Protein AF-A0A2E1K1Q8-F1 (afdb_monomer)

Structure (mmCIF, N/CA/C/O backbone):
data_AF-A0A2E1K1Q8-F1
#
_entry.id   AF-A0A2E1K1Q8-F1
#
loop_
_atom_site.group_PDB
_atom_site.id
_atom_site.type_symbol
_atom_site.label_atom_id
_atom_site.label_alt_id
_atom_site.label_comp_id
_atom_site.label_asym_id
_atom_site.label_entity_id
_atom_site.label_seq_id
_atom_site.pdbx_PDB_ins_code
_atom_site.Cartn_x
_atom_site.Cartn_y
_atom_site.Cartn_z
_atom_site.occupancy
_atom_site.B_iso_or_equiv
_atom_site.auth_seq_id
_atom_site.auth_comp_id
_atom_site.auth_asym_id
_atom_site.auth_atom_id
_atom_site.pdbx_PDB_model_num
ATOM 1 N N . MET A 1 1 ? 8.743 15.655 0.549 1.00 60.91 1 MET A N 1
ATOM 2 C CA . MET A 1 1 ? 7.942 14.805 -0.362 1.00 60.91 1 MET A CA 1
ATOM 3 C C . MET A 1 1 ? 7.814 13.402 0.209 1.00 60.91 1 MET A C 1
ATOM 5 O O . MET A 1 1 ? 8.823 12.686 0.235 1.00 60.91 1 MET A O 1
ATOM 9 N N . GLU A 1 2 ? 6.600 13.085 0.651 1.00 78.12 2 GLU A N 1
ATOM 10 C CA . GLU A 1 2 ? 6.119 11.846 1.295 1.00 78.12 2 GLU A CA 1
ATOM 11 C C . GLU A 1 2 ? 5.835 10.737 0.262 1.00 78.12 2 GLU A C 1
ATOM 13 O O . GLU A 1 2 ? 5.775 11.018 -0.943 1.00 78.12 2 GLU A O 1
ATOM 18 N N . PHE A 1 3 ? 5.731 9.482 0.706 1.00 83.81 3 PHE A N 1
ATOM 19 C CA . PHE A 1 3 ? 5.358 8.325 -0.127 1.00 83.81 3 PHE A CA 1
ATOM 20 C C . PHE A 1 3 ? 3.851 8.211 -0.322 1.00 83.81 3 PHE A C 1
ATOM 22 O O . PHE A 1 3 ? 3.385 7.824 -1.401 1.00 83.81 3 PHE A O 1
ATOM 29 N N . PHE A 1 4 ? 3.114 8.557 0.727 1.00 87.12 4 PHE A N 1
ATOM 30 C CA . PHE A 1 4 ? 1.671 8.434 0.791 1.00 87.12 4 PHE A CA 1
ATOM 31 C C . PHE A 1 4 ? 1.036 9.817 0.808 1.00 87.12 4 PHE A C 1
ATOM 33 O O . PHE A 1 4 ? 1.512 10.725 1.479 1.00 87.12 4 PHE A O 1
ATOM 40 N N . GLU A 1 5 ? -0.053 9.971 0.069 1.00 89.50 5 GLU A N 1
ATOM 41 C CA . GLU A 1 5 ? -0.961 11.103 0.213 1.00 89.50 5 GLU A CA 1
ATOM 42 C C . GLU A 1 5 ? -2.213 10.626 0.939 1.00 89.50 5 GLU A C 1
ATOM 44 O O . GLU A 1 5 ? -2.853 9.676 0.486 1.00 89.50 5 GLU A O 1
ATOM 49 N N . VAL A 1 6 ? -2.595 11.305 2.021 1.00 88.56 6 VAL A N 1
ATOM 50 C CA . VAL A 1 6 ? -3.921 11.121 2.618 1.00 88.56 6 VAL A CA 1
ATOM 51 C C . VAL A 1 6 ? -4.957 11.739 1.687 1.00 88.56 6 VAL A C 1
ATOM 53 O O . VAL A 1 6 ? -4.958 12.944 1.452 1.00 88.56 6 VAL A O 1
ATOM 56 N N . THR A 1 7 ? -5.840 10.905 1.151 1.00 88.19 7 THR A N 1
ATOM 57 C CA . THR A 1 7 ? -6.878 11.327 0.198 1.00 88.19 7 THR A CA 1
ATOM 58 C C . THR A 1 7 ? -8.243 11.493 0.853 1.00 88.19 7 THR A C 1
ATOM 60 O O . THR A 1 7 ? -9.053 12.299 0.397 1.00 88.19 7 THR A O 1
ATOM 63 N N . SER A 1 8 ? -8.506 10.773 1.945 1.00 87.06 8 SER A N 1
ATOM 64 C CA . SER A 1 8 ? -9.745 10.888 2.712 1.00 87.06 8 SER A CA 1
ATOM 65 C C . SER A 1 8 ? -9.538 10.392 4.141 1.00 87.06 8 SER A C 1
ATOM 67 O O . SER A 1 8 ? -8.810 9.431 4.382 1.00 87.06 8 SER A O 1
ATOM 69 N N . GLN A 1 9 ? -10.217 11.026 5.095 1.00 86.75 9 GLN A N 1
ATOM 70 C CA . GLN A 1 9 ? -10.325 10.544 6.468 1.00 86.75 9 GLN A CA 1
ATOM 71 C C . GLN A 1 9 ? -11.761 10.749 6.948 1.00 86.75 9 GLN A C 1
ATOM 73 O O . GLN A 1 9 ? -12.179 11.873 7.237 1.00 86.75 9 GLN A O 1
ATOM 78 N N . LYS A 1 10 ? -12.555 9.677 6.999 1.00 84.81 10 LYS A N 1
ATOM 79 C CA . LYS A 1 10 ? -13.976 9.750 7.380 1.00 84.81 10 LYS A CA 1
ATOM 80 C C . LYS A 1 10 ? -14.388 8.524 8.176 1.00 84.81 10 LYS A C 1
ATOM 82 O O . LYS A 1 10 ? -14.050 7.404 7.817 1.00 84.81 10 LYS A O 1
ATOM 87 N N . LYS A 1 11 ? -15.164 8.739 9.246 1.00 83.31 11 LYS A N 1
ATOM 88 C CA . LYS A 1 11 ? -15.779 7.670 10.057 1.00 83.31 11 LYS A CA 1
ATOM 89 C C . LYS A 1 11 ? -14.779 6.591 10.523 1.00 83.31 11 LYS A C 1
ATOM 91 O O . LYS A 1 11 ? -15.122 5.420 10.568 1.00 83.31 11 LYS A O 1
ATOM 96 N N . GLY A 1 12 ? -13.544 6.984 10.851 1.00 84.81 12 GLY A N 1
ATOM 97 C CA . GLY A 1 12 ? -12.482 6.069 11.293 1.00 84.81 12 GLY A CA 1
ATOM 98 C C . GLY A 1 12 ? -11.811 5.247 10.183 1.00 84.81 12 GLY A C 1
ATOM 99 O O . GLY A 1 12 ? -11.015 4.359 10.488 1.00 84.81 12 GLY A O 1
ATOM 100 N N . ILE A 1 13 ? -12.086 5.569 8.918 1.00 88.06 13 ILE A N 1
ATOM 101 C CA . ILE A 1 13 ? -11.389 5.047 7.743 1.00 88.06 13 ILE A CA 1
ATOM 102 C C . ILE A 1 13 ? -10.393 6.103 7.259 1.00 88.06 13 ILE A C 1
ATOM 104 O O . ILE A 1 13 ? -10.757 7.272 7.100 1.00 88.06 13 ILE A O 1
ATOM 108 N N . LEU A 1 14 ? -9.152 5.683 7.028 1.00 88.62 14 LEU A 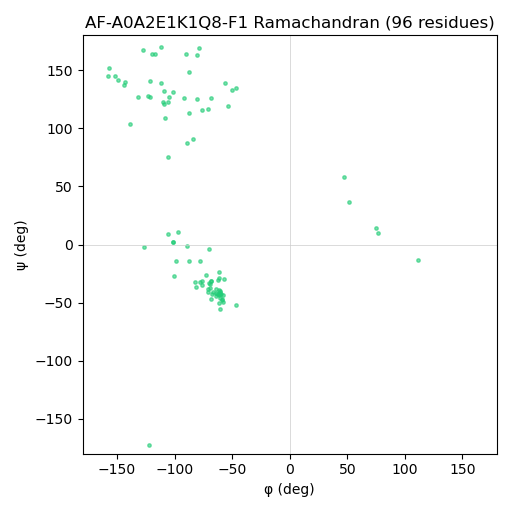N 1
ATOM 109 C CA . LEU A 1 14 ? -8.088 6.467 6.412 1.00 88.62 14 LEU A CA 1
ATOM 110 C C . LEU A 1 14 ? -7.812 5.921 5.012 1.00 88.62 14 LEU A C 1
ATOM 112 O O . LEU A 1 14 ? -7.454 4.756 4.869 1.00 88.62 14 LEU A O 1
ATOM 116 N N . GLU A 1 15 ? -7.949 6.746 3.986 1.00 90.69 15 GLU A N 1
ATOM 117 C CA . GLU A 1 15 ? -7.600 6.383 2.613 1.00 90.69 15 GLU A CA 1
ATOM 118 C C . GLU A 1 15 ? -6.303 7.083 2.225 1.00 90.69 15 GLU A C 1
ATOM 120 O O . GLU A 1 15 ? -6.208 8.314 2.258 1.00 90.69 15 GLU A O 1
ATOM 125 N N . ILE A 1 16 ? -5.303 6.295 1.841 1.00 91.50 16 ILE A N 1
ATOM 126 C CA . ILE A 1 16 ? -4.007 6.792 1.395 1.00 91.50 16 ILE A CA 1
ATOM 127 C C . ILE A 1 16 ? -3.708 6.309 -0.017 1.00 91.50 16 ILE A C 1
ATOM 129 O O . ILE A 1 16 ? -3.974 5.161 -0.360 1.00 91.50 16 ILE A O 1
ATOM 133 N N . THR A 1 17 ? -3.123 7.173 -0.839 1.00 91.62 17 THR A N 1
ATOM 134 C CA . THR A 1 17 ? -2.649 6.817 -2.179 1.00 91.62 17 THR A CA 1
ATOM 135 C C . THR A 1 17 ? -1.131 6.802 -2.214 1.00 91.62 17 THR A C 1
ATOM 137 O O . THR A 1 17 ? -0.478 7.751 -1.780 1.00 91.62 17 THR A O 1
ATOM 140 N N . VAL A 1 18 ? -0.564 5.736 -2.774 1.00 91.00 18 VAL A N 1
ATOM 141 C CA . VAL A 1 18 ? 0.875 5.610 -3.012 1.00 91.00 18 VAL A CA 1
ATOM 142 C C . VAL A 1 18 ? 1.254 6.456 -4.229 1.00 91.00 18 VAL A C 1
ATOM 144 O O . VAL A 1 18 ? 0.809 6.183 -5.345 1.00 91.00 18 VAL A O 1
ATOM 147 N N . LYS A 1 19 ? 2.076 7.491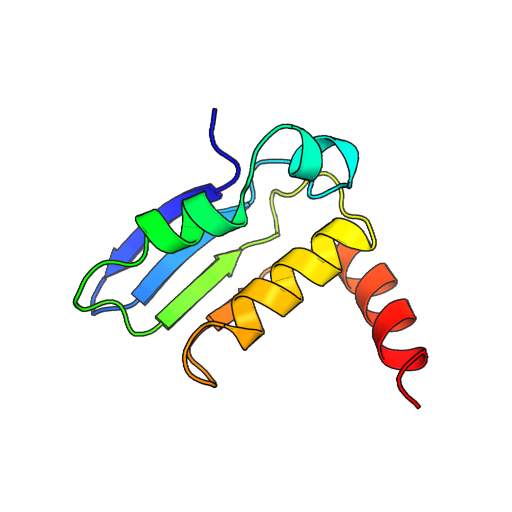 -4.025 1.00 89.62 19 LYS A N 1
ATOM 148 C CA . LYS A 1 19 ? 2.501 8.419 -5.092 1.00 89.62 19 LYS A CA 1
ATOM 149 C C . LYS A 1 19 ? 3.870 8.122 -5.688 1.00 89.62 19 LYS A C 1
ATOM 151 O O . LYS A 1 19 ? 4.226 8.702 -6.711 1.00 89.62 19 LYS A O 1
ATOM 156 N N . LYS A 1 20 ? 4.661 7.280 -5.031 1.00 88.12 20 LYS A N 1
ATOM 157 C CA . LYS A 1 20 ? 6.038 6.979 -5.424 1.00 88.12 20 LYS A CA 1
ATOM 158 C C . LYS A 1 20 ? 6.215 5.507 -5.732 1.00 88.12 20 LYS A C 1
ATOM 160 O O . LYS A 1 20 ? 5.388 4.688 -5.351 1.00 88.12 20 LYS A O 1
ATOM 165 N N . ALA A 1 21 ? 7.317 5.193 -6.401 1.00 90.75 21 ALA A N 1
ATOM 166 C CA . ALA A 1 21 ? 7.795 3.827 -6.500 1.00 90.75 21 ALA A CA 1
ATOM 167 C C . ALA A 1 21 ? 7.995 3.235 -5.095 1.00 90.75 21 ALA A C 1
ATOM 169 O O . ALA A 1 21 ? 8.484 3.936 -4.213 1.00 90.75 21 ALA A O 1
ATOM 170 N N . LEU A 1 22 ? 7.616 1.973 -4.901 1.00 90.56 22 LEU A N 1
ATOM 171 C CA . LEU A 1 22 ? 7.918 1.188 -3.705 1.00 90.56 22 LEU A CA 1
ATOM 172 C C . LEU A 1 22 ? 9.011 0.174 -4.050 1.00 90.56 22 LEU A C 1
ATOM 174 O O . LEU A 1 22 ? 8.746 -1.007 -4.256 1.00 90.56 22 LEU A O 1
ATOM 178 N N . THR A 1 23 ? 10.235 0.669 -4.163 1.00 91.50 23 THR A N 1
ATOM 179 C CA . THR A 1 23 ? 11.443 -0.120 -4.439 1.00 91.50 23 THR A CA 1
ATOM 180 C C . THR A 1 23 ? 12.432 -0.049 -3.283 1.00 91.50 23 THR A C 1
ATOM 182 O O . THR A 1 23 ? 12.338 0.865 -2.457 1.00 91.50 23 THR A O 1
ATOM 185 N N . PHE A 1 24 ? 13.406 -0.957 -3.232 1.00 89.19 24 PHE A N 1
ATOM 186 C CA . PHE A 1 24 ? 14.498 -0.946 -2.258 1.00 89.19 24 PHE A CA 1
ATOM 187 C C . PHE A 1 24 ? 15.135 0.443 -2.129 1.00 89.19 24 PHE A C 1
ATOM 189 O O . PHE A 1 24 ? 15.148 1.005 -1.037 1.00 89.19 24 PHE A O 1
ATOM 196 N N . ASP A 1 25 ? 15.541 1.051 -3.247 1.00 88.00 25 ASP A N 1
ATOM 197 C CA . ASP A 1 25 ? 16.175 2.376 -3.259 1.00 88.00 25 ASP A CA 1
ATOM 198 C C . ASP A 1 25 ? 15.282 3.447 -2.621 1.00 88.00 25 ASP A C 1
ATOM 200 O O . ASP A 1 25 ? 15.719 4.261 -1.803 1.00 88.00 25 ASP A O 1
ATOM 204 N N . SER A 1 26 ? 13.991 3.421 -2.958 1.00 88.25 26 SER A N 1
ATOM 205 C CA . SER A 1 26 ? 13.026 4.380 -2.433 1.00 88.25 26 SER A CA 1
ATOM 206 C C . SER A 1 26 ? 12.803 4.191 -0.922 1.00 88.25 26 SER A C 1
ATOM 208 O O . SER A 1 26 ? 12.827 5.169 -0.174 1.00 88.25 26 SER A O 1
ATOM 210 N N . ILE A 1 27 ? 12.680 2.945 -0.458 1.00 87.62 27 ILE A N 1
ATOM 211 C CA . ILE A 1 27 ? 12.385 2.574 0.934 1.00 87.62 27 ILE A CA 1
ATOM 212 C C . ILE A 1 27 ? 13.616 2.736 1.833 1.00 87.62 27 ILE A C 1
ATOM 214 O O . ILE A 1 27 ? 13.486 3.061 3.008 1.00 87.62 27 ILE A O 1
ATOM 218 N N . CYS A 1 28 ? 14.826 2.541 1.312 1.00 82.06 28 CYS A N 1
ATOM 219 C CA . CYS A 1 28 ? 16.049 2.808 2.067 1.00 82.06 28 CYS A CA 1
ATOM 220 C C . CYS A 1 28 ? 16.266 4.307 2.282 1.00 82.06 28 CYS A C 1
ATOM 222 O O . CYS A 1 28 ? 16.777 4.716 3.322 1.00 82.06 28 CYS A O 1
ATOM 224 N N . SER A 1 29 ? 15.858 5.137 1.318 1.00 78.50 29 SER A N 1
ATOM 225 C CA . SER A 1 29 ? 16.069 6.586 1.388 1.00 78.50 29 SER A CA 1
ATOM 226 C C . SER A 1 29 ? 15.169 7.300 2.404 1.00 78.50 29 SER A C 1
ATOM 228 O O . SER A 1 29 ? 15.524 8.370 2.901 1.00 78.50 29 SER A O 1
ATOM 230 N N . LYS A 1 30 ? 13.994 6.741 2.710 1.00 72.06 30 LYS A N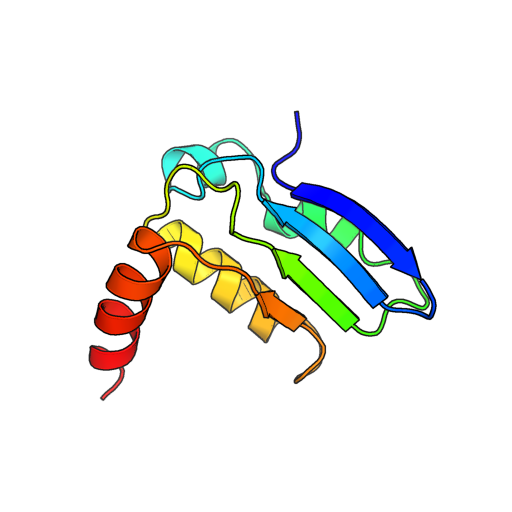 1
ATOM 231 C CA . LYS A 1 30 ? 13.020 7.275 3.676 1.00 72.06 30 LYS A CA 1
ATOM 232 C C . LYS A 1 30 ? 12.237 6.110 4.237 1.00 72.06 30 LYS A C 1
ATOM 234 O O . LYS A 1 30 ? 11.961 5.204 3.481 1.00 72.06 30 LYS A O 1
ATOM 239 N N . ASN A 1 31 ? 11.841 6.145 5.504 1.00 80.88 31 ASN A N 1
ATOM 240 C CA . ASN A 1 31 ? 11.135 5.044 6.159 1.00 80.88 31 ASN A CA 1
ATOM 241 C C . ASN A 1 31 ? 9.597 5.174 5.991 1.00 80.88 31 ASN A C 1
ATOM 243 O O . ASN A 1 31 ? 8.946 5.754 6.864 1.00 80.88 31 ASN A O 1
ATOM 247 N N . PRO A 1 32 ? 8.981 4.661 4.900 1.00 83.19 32 PRO A N 1
ATOM 248 C CA . PRO A 1 32 ? 7.547 4.806 4.626 1.00 83.19 32 PRO A CA 1
ATOM 249 C C . PRO A 1 32 ? 6.659 4.169 5.699 1.00 83.19 32 PRO A C 1
ATOM 251 O O . PRO A 1 32 ? 5.508 4.564 5.869 1.00 83.19 32 PRO A O 1
ATOM 254 N N . TYR A 1 33 ? 7.172 3.189 6.441 1.00 83.88 33 TYR A N 1
ATOM 255 C CA . TYR A 1 33 ? 6.411 2.554 7.509 1.00 83.88 33 TYR A CA 1
ATOM 256 C C . TYR A 1 33 ? 6.077 3.543 8.639 1.00 83.88 33 TYR A C 1
ATOM 258 O O . TYR A 1 33 ? 4.939 3.589 9.110 1.00 83.88 33 TYR A O 1
ATOM 266 N N . GLU A 1 34 ? 7.038 4.389 9.023 1.00 82.06 34 GLU A N 1
ATOM 267 C CA . GLU A 1 34 ? 6.813 5.436 10.026 1.00 82.06 34 GLU A CA 1
ATOM 268 C C . GLU A 1 34 ? 5.860 6.528 9.509 1.00 82.06 34 GLU A C 1
ATOM 270 O O . GLU A 1 34 ? 5.065 7.047 10.289 1.00 82.06 34 GLU A O 1
ATOM 275 N N . GLU A 1 35 ? 5.843 6.824 8.200 1.00 83.12 35 GLU A N 1
ATOM 276 C CA . GLU A 1 35 ? 4.854 7.750 7.617 1.00 83.12 35 GLU A CA 1
ATOM 277 C C . GLU A 1 35 ? 3.419 7.256 7.873 1.00 83.12 35 GLU A C 1
ATOM 279 O O . GLU A 1 35 ? 2.583 8.013 8.365 1.00 83.12 35 GLU A O 1
ATOM 284 N N . ILE A 1 36 ? 3.124 5.976 7.624 1.00 79.81 36 ILE A N 1
ATOM 285 C CA . ILE A 1 36 ? 1.778 5.422 7.868 1.00 79.81 36 ILE A CA 1
ATOM 286 C C . ILE A 1 36 ? 1.450 5.412 9.362 1.00 79.81 36 ILE A C 1
ATOM 288 O O . ILE A 1 36 ? 0.334 5.755 9.749 1.00 79.81 36 ILE A O 1
ATOM 292 N N . LYS A 1 37 ? 2.421 5.060 10.208 1.00 79.69 37 LYS A N 1
ATOM 293 C CA . LYS A 1 37 ? 2.247 5.054 11.665 1.00 79.69 37 LYS A CA 1
ATOM 294 C C . LYS A 1 37 ? 1.907 6.439 12.212 1.00 79.69 37 LYS A C 1
ATOM 296 O O . LYS A 1 37 ? 1.027 6.549 13.061 1.00 79.69 37 LYS A O 1
ATOM 301 N N . ASN A 1 38 ? 2.535 7.489 11.685 1.00 78.19 38 ASN A N 1
ATOM 302 C CA . ASN A 1 38 ? 2.244 8.873 12.063 1.00 78.19 38 ASN A CA 1
ATOM 303 C C . ASN A 1 38 ? 0.853 9.332 11.603 1.00 78.19 38 ASN A C 1
ATOM 305 O O . ASN A 1 38 ? 0.214 10.114 12.302 1.00 78.19 38 ASN A O 1
ATOM 309 N N . ASN A 1 39 ? 0.364 8.815 10.472 1.00 72.69 39 ASN A N 1
ATOM 310 C CA . ASN A 1 39 ? -0.989 9.085 9.978 1.00 72.69 39 ASN A CA 1
ATOM 311 C C . ASN A 1 39 ? -2.072 8.276 10.719 1.00 72.69 39 ASN A C 1
ATOM 313 O O . ASN A 1 39 ? -3.264 8.575 10.618 1.00 72.69 39 ASN A O 1
ATOM 317 N N . HIS A 1 40 ? -1.686 7.253 11.487 1.00 71.12 40 HIS A N 1
ATOM 318 C CA . HIS A 1 40 ? -2.604 6.466 12.301 1.00 71.12 40 HIS A CA 1
ATOM 319 C C . HIS A 1 40 ? -2.861 7.139 13.663 1.00 71.12 40 HIS A C 1
ATOM 321 O O . HIS A 1 40 ? -2.178 6.901 14.660 1.00 71.12 40 HIS A O 1
ATOM 327 N N . HIS A 1 41 ? -3.896 7.977 13.722 1.00 68.44 41 HIS A N 1
ATOM 328 C CA . HIS A 1 41 ? -4.350 8.650 14.942 1.00 68.44 41 HIS A CA 1
ATOM 329 C C . HIS A 1 41 ? -5.405 7.852 15.733 1.00 68.44 41 HIS A C 1
ATOM 331 O O . HIS A 1 41 ? -6.060 6.943 15.214 1.00 68.44 41 HIS A O 1
ATOM 337 N N . LYS A 1 42 ? -5.625 8.235 17.004 1.00 63.84 42 LYS A N 1
ATOM 338 C CA . LYS A 1 42 ? -6.724 7.709 17.839 1.00 63.84 42 LYS A CA 1
ATOM 339 C C . LYS A 1 42 ? -8.062 7.883 17.103 1.00 63.84 42 LYS A C 1
ATOM 341 O O . LYS A 1 42 ? -8.456 9.002 16.800 1.00 63.84 42 LYS A O 1
ATOM 346 N N . GLY A 1 43 ? -8.750 6.772 16.830 1.00 72.69 43 GLY A N 1
ATOM 347 C CA . GLY A 1 43 ? -10.055 6.745 16.153 1.00 72.69 43 GLY A CA 1
ATOM 348 C C . GLY A 1 43 ? -10.040 6.139 14.746 1.00 72.69 43 GLY A C 1
ATOM 349 O O . GLY A 1 43 ? -11.105 5.800 14.226 1.00 72.69 43 GLY A O 1
ATOM 350 N N . ILE A 1 44 ? -8.861 5.936 14.149 1.00 80.88 44 ILE A N 1
ATOM 351 C CA . ILE A 1 44 ? -8.729 5.192 12.893 1.00 80.88 44 ILE A CA 1
ATOM 352 C C . ILE A 1 44 ? -8.753 3.695 13.210 1.00 80.88 44 ILE A C 1
ATOM 354 O O . ILE A 1 44 ? -8.008 3.199 14.052 1.00 80.88 44 ILE A O 1
ATOM 358 N N . HIS A 1 45 ? -9.660 2.974 12.563 1.00 83.31 45 HIS A N 1
ATOM 359 C CA . HIS A 1 45 ? -9.801 1.526 12.688 1.00 83.31 45 HIS A CA 1
ATOM 360 C C . HIS A 1 45 ? -9.766 0.818 11.334 1.00 83.31 45 HIS A C 1
ATOM 362 O O . HIS A 1 45 ? -9.806 -0.406 11.314 1.00 83.31 45 HIS A O 1
ATOM 368 N N . HIS A 1 46 ? -9.670 1.547 10.221 1.00 87.81 46 HIS A N 1
ATOM 369 C CA . HIS A 1 46 ? -9.406 0.963 8.913 1.00 87.81 46 HIS A CA 1
ATOM 370 C C . HIS A 1 46 ? -8.496 1.871 8.078 1.00 87.81 46 HIS A C 1
ATOM 372 O O . HIS A 1 46 ? -8.671 3.088 8.078 1.00 87.81 46 HIS A O 1
ATOM 378 N N . ILE A 1 47 ? -7.546 1.287 7.354 1.00 88.06 47 ILE A N 1
ATOM 379 C CA . ILE A 1 47 ? -6.650 1.958 6.413 1.00 88.06 47 ILE A CA 1
ATOM 380 C C . ILE A 1 47 ? -6.841 1.318 5.041 1.00 88.06 47 ILE A C 1
ATOM 382 O O . ILE A 1 47 ? -6.714 0.107 4.881 1.00 88.06 47 ILE A O 1
ATOM 386 N N . THR A 1 48 ? -7.100 2.138 4.037 1.00 90.81 48 THR A N 1
ATOM 387 C CA . THR A 1 48 ? -7.193 1.723 2.641 1.00 90.81 48 THR A CA 1
ATOM 388 C C . THR A 1 48 ? -6.000 2.288 1.888 1.00 90.81 48 THR A C 1
ATOM 390 O O . THR A 1 48 ? -5.797 3.500 1.886 1.00 90.81 48 THR A O 1
ATOM 393 N N . ILE A 1 49 ? -5.209 1.424 1.257 1.00 91.12 49 ILE A N 1
ATOM 394 C CA . ILE A 1 49 ? -3.999 1.791 0.518 1.00 91.12 49 ILE A CA 1
ATOM 395 C C . ILE A 1 49 ? -4.273 1.632 -0.976 1.00 91.12 49 ILE A C 1
ATOM 397 O O . ILE A 1 49 ? -4.389 0.515 -1.474 1.00 91.12 49 ILE A O 1
ATOM 401 N N . ASP A 1 50 ? -4.383 2.746 -1.689 1.00 91.75 50 ASP A N 1
ATOM 402 C CA . ASP A 1 50 ? -4.552 2.807 -3.140 1.00 91.75 50 ASP A CA 1
ATOM 403 C C . ASP A 1 50 ? -3.179 2.803 -3.832 1.00 91.75 50 ASP A C 1
ATOM 405 O O . ASP A 1 50 ? -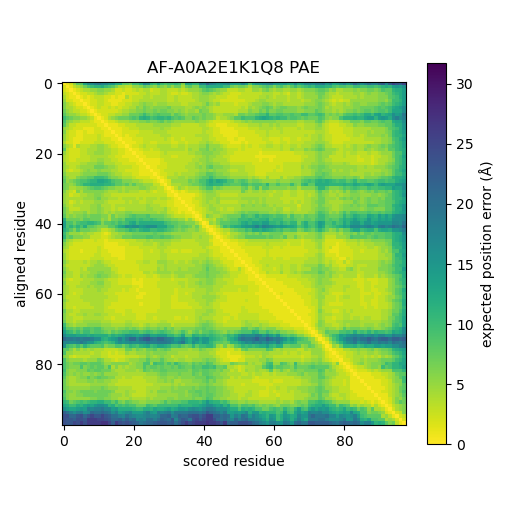2.402 3.755 -3.715 1.00 91.75 50 ASP A O 1
ATOM 409 N N . CYS A 1 51 ? -2.882 1.727 -4.562 1.00 90.31 51 CYS A N 1
ATOM 410 C CA . CYS A 1 51 ? -1.622 1.554 -5.290 1.00 90.31 51 CYS A CA 1
ATOM 411 C C . CYS A 1 51 ? -1.706 1.940 -6.780 1.00 90.31 51 CYS A C 1
ATOM 413 O O . CYS A 1 51 ? -0.769 1.662 -7.529 1.00 90.31 51 CYS A O 1
ATOM 415 N N . SER A 1 52 ? -2.784 2.581 -7.238 1.00 86.81 52 SER A N 1
ATOM 416 C CA . SER A 1 52 ? -3.037 2.788 -8.677 1.00 86.81 52 SER A CA 1
ATOM 417 C C . SER A 1 52 ? -2.065 3.763 -9.325 1.00 86.81 52 SER A C 1
ATOM 419 O O . SER A 1 52 ? -1.692 3.597 -10.485 1.00 86.81 52 SER A O 1
ATOM 421 N N . LYS A 1 53 ? -1.633 4.773 -8.565 1.00 87.94 53 LYS A N 1
ATOM 422 C CA . LYS A 1 53 ? -0.703 5.819 -9.017 1.00 87.94 53 LYS A CA 1
ATOM 423 C C . LYS A 1 53 ? 0.769 5.468 -8.794 1.00 87.94 53 LYS A C 1
ATOM 425 O O . LYS A 1 53 ? 1.645 6.249 -9.158 1.00 87.94 53 LYS A O 1
ATOM 430 N N . MET A 1 54 ? 1.051 4.308 -8.210 1.00 90.00 54 MET A N 1
ATOM 431 C CA . MET A 1 54 ? 2.410 3.828 -8.004 1.00 90.00 54 MET A CA 1
ATOM 432 C C . MET A 1 54 ? 3.049 3.477 -9.352 1.00 90.00 54 MET A C 1
ATOM 434 O O . MET A 1 54 ? 2.513 2.677 -10.120 1.00 90.00 54 MET A O 1
ATOM 438 N N . THR A 1 55 ? 4.217 4.048 -9.635 1.00 87.69 55 THR A N 1
ATOM 439 C CA . THR A 1 55 ? 4.922 3.855 -10.913 1.00 87.69 55 THR A CA 1
ATOM 440 C C . THR A 1 55 ? 5.659 2.514 -10.991 1.00 87.69 55 THR A C 1
ATOM 442 O O . THR A 1 55 ? 5.781 1.910 -12.065 1.00 87.69 55 THR A O 1
ATOM 445 N N . GLU A 1 56 ? 6.146 2.022 -9.853 1.00 90.00 56 GLU A N 1
ATOM 446 C CA . GLU A 1 56 ? 6.990 0.833 -9.766 1.00 90.00 56 GLU A CA 1
ATOM 447 C C . GLU A 1 56 ? 6.938 0.187 -8.379 1.00 90.00 56 GLU A C 1
ATOM 449 O O . GLU A 1 56 ? 6.688 0.865 -7.383 1.00 90.00 56 GLU A O 1
ATOM 454 N N . ILE A 1 57 ? 7.155 -1.128 -8.328 1.00 91.62 57 ILE A N 1
ATOM 455 C CA . ILE A 1 57 ? 7.239 -1.909 -7.095 1.00 91.62 57 ILE A CA 1
ATOM 456 C C . ILE A 1 57 ? 8.181 -3.095 -7.284 1.00 91.62 57 ILE A C 1
ATOM 458 O O . ILE A 1 57 ? 8.160 -3.729 -8.341 1.00 91.62 57 ILE A O 1
ATOM 462 N N . ASP A 1 58 ? 8.956 -3.408 -6.250 1.00 91.62 58 ASP A N 1
ATOM 463 C CA . ASP A 1 58 ? 9.775 -4.617 -6.162 1.00 91.62 58 ASP A CA 1
ATOM 464 C C . ASP A 1 58 ? 9.422 -5.463 -4.923 1.00 91.62 58 ASP A C 1
ATOM 466 O O . ASP A 1 58 ? 8.428 -5.227 -4.223 1.00 91.62 58 ASP A O 1
ATOM 470 N N . SER A 1 59 ? 10.218 -6.502 -4.658 1.00 88.31 59 SER A N 1
ATOM 471 C CA . SER A 1 59 ? 9.997 -7.411 -3.530 1.00 88.31 59 SER A CA 1
ATOM 472 C C . SER A 1 59 ? 10.079 -6.705 -2.173 1.00 88.31 59 SER A C 1
ATOM 474 O O . SER A 1 59 ? 9.380 -7.102 -1.237 1.00 88.31 59 SER A O 1
ATOM 476 N N . CYS A 1 60 ? 10.886 -5.647 -2.051 1.00 89.62 60 CYS A N 1
ATOM 477 C CA . CYS A 1 60 ? 10.988 -4.839 -0.837 1.00 89.62 60 CYS A CA 1
ATOM 478 C C . CYS A 1 60 ? 9.719 -4.007 -0.636 1.00 89.62 60 CYS A C 1
ATOM 480 O O . CYS A 1 60 ? 9.190 -3.962 0.476 1.00 89.62 60 CYS A O 1
ATOM 482 N N . GLY A 1 61 ? 9.170 -3.432 -1.707 1.00 90.44 6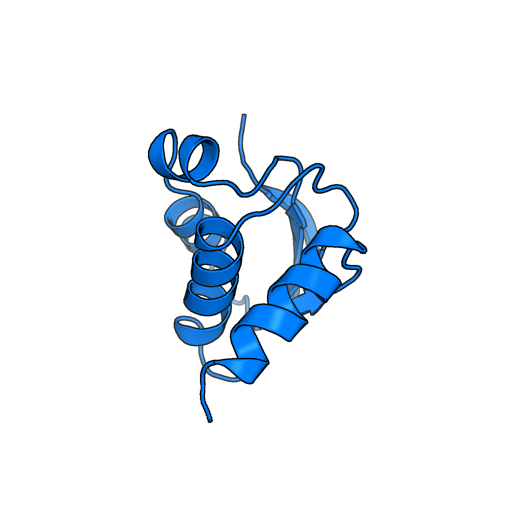1 GLY A N 1
ATOM 483 C CA . GLY A 1 61 ? 7.871 -2.758 -1.682 1.00 90.44 61 GLY A CA 1
ATOM 484 C C . GLY A 1 61 ? 6.710 -3.666 -1.300 1.00 90.44 61 GLY A C 1
ATOM 485 O O . GLY A 1 61 ? 5.886 -3.293 -0.461 1.00 90.44 61 GLY A O 1
ATOM 486 N N . LEU A 1 62 ? 6.656 -4.884 -1.844 1.00 89.19 62 LEU A N 1
ATOM 487 C CA . LEU A 1 62 ? 5.654 -5.866 -1.416 1.00 89.19 62 LEU A CA 1
ATOM 488 C C . LEU A 1 62 ? 5.820 -6.261 0.048 1.00 89.19 62 LEU A C 1
ATOM 490 O O . LEU A 1 62 ? 4.829 -6.343 0.774 1.00 89.19 62 LEU A O 1
ATOM 494 N N . SER A 1 63 ? 7.059 -6.480 0.488 1.00 88.31 63 SER A N 1
ATOM 495 C CA . SER A 1 63 ? 7.356 -6.825 1.880 1.00 88.31 63 SER A CA 1
ATOM 496 C C . SER A 1 63 ? 6.930 -5.708 2.829 1.00 88.31 63 SER A C 1
ATOM 498 O O . SER A 1 63 ? 6.348 -5.992 3.872 1.00 88.31 63 SER A O 1
ATOM 500 N N . LEU A 1 64 ? 7.131 -4.445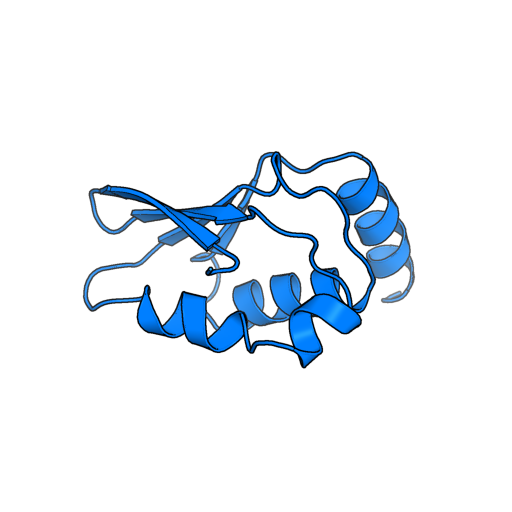 2.445 1.00 88.94 64 LEU A N 1
ATOM 501 C CA . LEU A 1 64 ? 6.644 -3.281 3.179 1.00 88.94 64 LEU A CA 1
ATOM 502 C C . LEU A 1 64 ? 5.112 -3.264 3.269 1.00 88.94 64 LEU A C 1
ATOM 504 O O . LEU A 1 64 ? 4.576 -3.129 4.365 1.00 88.94 64 LEU A O 1
ATOM 508 N N . LEU A 1 65 ? 4.395 -3.426 2.152 1.00 88.31 65 LEU A N 1
ATOM 509 C CA . LEU A 1 65 ? 2.925 -3.469 2.163 1.00 88.31 65 LEU A CA 1
ATOM 510 C C . LEU A 1 65 ? 2.405 -4.628 3.022 1.00 88.31 65 LEU A C 1
ATOM 512 O O . LEU A 1 65 ? 1.491 -4.429 3.821 1.00 88.31 65 LEU A O 1
ATOM 516 N N . SER A 1 66 ? 3.044 -5.797 2.933 1.00 86.00 66 SER A N 1
ATOM 517 C CA . SER A 1 66 ? 2.771 -6.948 3.798 1.00 86.00 66 SER A CA 1
ATOM 518 C C . SER A 1 66 ? 3.024 -6.618 5.275 1.00 86.00 66 SER A C 1
ATOM 520 O O . SER A 1 66 ? 2.192 -6.929 6.129 1.00 86.00 66 SER A O 1
ATOM 522 N N . LEU A 1 67 ? 4.149 -5.972 5.593 1.00 85.81 67 LEU A N 1
ATOM 523 C CA . LEU A 1 67 ? 4.509 -5.546 6.947 1.00 85.81 67 LEU A CA 1
ATOM 524 C C . LEU A 1 67 ? 3.465 -4.582 7.520 1.00 85.81 67 LEU A C 1
ATOM 526 O O . LEU A 1 67 ? 3.071 -4.736 8.674 1.00 85.81 67 LEU A O 1
ATOM 530 N N . ILE A 1 68 ? 2.984 -3.634 6.715 1.00 85.00 68 ILE A N 1
ATOM 531 C CA . ILE A 1 68 ? 1.903 -2.721 7.092 1.00 85.00 68 ILE A CA 1
ATOM 532 C C . ILE A 1 68 ? 0.645 -3.538 7.393 1.00 85.00 68 ILE A C 1
ATOM 534 O O . ILE A 1 68 ? 0.152 -3.491 8.513 1.00 85.00 68 ILE A O 1
ATOM 538 N N . THR A 1 69 ? 0.169 -4.379 6.473 1.00 83.19 69 THR A N 1
ATOM 539 C CA . THR A 1 69 ? -1.031 -5.202 6.721 1.00 83.19 69 THR A CA 1
ATOM 540 C C . THR A 1 69 ? -0.932 -6.113 7.951 1.00 83.19 69 THR A C 1
ATOM 542 O O . THR A 1 69 ? -1.957 -6.376 8.572 1.00 83.19 69 THR A O 1
ATOM 545 N N . LYS A 1 70 ? 0.271 -6.577 8.322 1.00 79.31 70 LYS A N 1
ATOM 546 C CA . LYS A 1 70 ? 0.497 -7.461 9.480 1.00 79.31 70 LYS A CA 1
ATOM 547 C C . LYS A 1 70 ? 0.591 -6.730 10.824 1.00 79.31 70 LYS A C 1
ATOM 549 O O . LYS A 1 70 ? 0.231 -7.317 11.837 1.00 79.31 70 LYS A O 1
ATOM 554 N N . ASN A 1 71 ? 1.107 -5.500 10.856 1.00 77.31 71 ASN A N 1
ATOM 555 C CA . ASN A 1 71 ? 1.343 -4.774 12.114 1.00 77.31 71 ASN A CA 1
ATOM 556 C C . ASN A 1 71 ? 0.141 -3.964 12.616 1.00 77.31 71 ASN A C 1
ATOM 558 O O . ASN A 1 71 ? 0.128 -3.545 13.772 1.00 77.31 71 ASN A O 1
ATOM 562 N N . TYR A 1 72 ? -0.869 -3.735 11.779 1.00 73.19 72 TYR A N 1
ATOM 563 C CA . TYR A 1 72 ? -2.147 -3.194 12.238 1.00 73.19 72 TYR A CA 1
ATOM 564 C C . TYR A 1 72 ? -3.064 -4.346 12.678 1.00 73.19 72 TYR A C 1
ATOM 566 O O . TYR A 1 72 ? -2.967 -5.433 12.107 1.00 73.19 72 TYR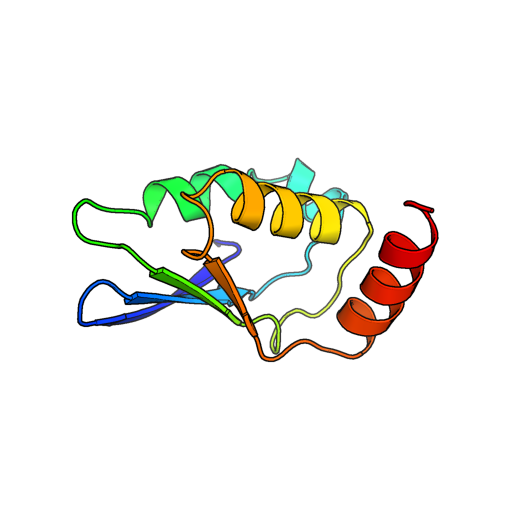 A O 1
ATOM 574 N N . PRO A 1 73 ? -3.953 -4.144 13.677 1.00 65.19 73 PRO A N 1
ATOM 575 C CA . PRO A 1 73 ? -4.843 -5.199 14.159 1.00 65.19 73 PRO A CA 1
ATOM 576 C C . PRO A 1 73 ? -5.556 -5.863 12.978 1.00 65.19 73 PRO A C 1
ATOM 578 O O . PRO A 1 73 ? -6.035 -5.165 12.081 1.00 65.19 73 PRO A O 1
ATOM 581 N N . THR A 1 74 ? -5.583 -7.193 12.959 1.00 51.91 74 THR A N 1
ATOM 582 C CA . THR A 1 74 ? -6.013 -8.010 11.818 1.00 51.91 74 THR A CA 1
ATOM 583 C C . THR A 1 74 ? -7.333 -7.495 11.216 1.00 51.91 74 THR A C 1
ATOM 585 O O . THR A 1 74 ? -8.265 -7.172 11.953 1.00 51.91 74 THR A O 1
ATOM 588 N N . ASN A 1 75 ? -7.410 -7.401 9.881 1.00 59.31 75 ASN A N 1
ATOM 589 C CA . ASN A 1 75 ? -8.546 -6.883 9.083 1.00 59.31 75 ASN A CA 1
ATOM 590 C C . ASN A 1 75 ? -8.754 -5.354 9.071 1.00 59.31 75 ASN A C 1
ATOM 592 O O . ASN A 1 75 ? -9.793 -4.870 8.617 1.00 59.31 75 ASN A O 1
ATOM 596 N N . ARG A 1 76 ? -7.770 -4.571 9.523 1.00 78.31 76 ARG A N 1
ATOM 597 C CA . ARG A 1 76 ? -7.837 -3.099 9.494 1.00 78.31 76 ARG A CA 1
ATOM 598 C C . ARG A 1 76 ? -7.062 -2.441 8.361 1.00 78.31 76 ARG A C 1
ATOM 600 O O . ARG A 1 76 ? -7.046 -1.221 8.301 1.00 78.31 76 ARG A O 1
ATOM 607 N N . VAL A 1 77 ? -6.427 -3.202 7.474 1.00 82.75 77 VAL A N 1
ATOM 608 C CA . VAL A 1 77 ? -5.712 -2.641 6.320 1.00 82.75 77 VAL A CA 1
ATOM 609 C C . VAL A 1 77 ? -6.110 -3.380 5.055 1.00 82.75 77 VAL A C 1
ATOM 611 O O . VAL A 1 77 ? -5.990 -4.603 4.996 1.00 82.75 77 VAL A O 1
ATOM 614 N N . THR A 1 78 ? -6.528 -2.633 4.038 1.00 86.88 78 THR A N 1
ATOM 615 C CA . THR A 1 78 ? -6.872 -3.163 2.716 1.00 86.88 78 THR A CA 1
ATOM 616 C C . THR A 1 78 ? -6.027 -2.474 1.656 1.00 86.88 78 THR A C 1
ATOM 618 O O . THR A 1 78 ? -6.000 -1.249 1.582 1.00 86.88 78 THR A O 1
ATOM 621 N N . VAL A 1 79 ? -5.359 -3.251 0.806 1.00 85.56 79 VAL A N 1
ATOM 622 C CA . VAL A 1 79 ? -4.702 -2.729 -0.401 1.00 85.56 79 VAL A CA 1
ATOM 623 C C . VAL A 1 79 ? -5.691 -2.826 -1.562 1.00 85.56 79 VAL A C 1
ATOM 625 O O . VAL A 1 79 ? -6.230 -3.903 -1.814 1.00 85.56 79 VAL A O 1
ATOM 628 N N . ILE A 1 80 ? -5.944 -1.715 -2.252 1.00 87.06 80 ILE A N 1
ATOM 629 C CA . ILE A 1 80 ? -6.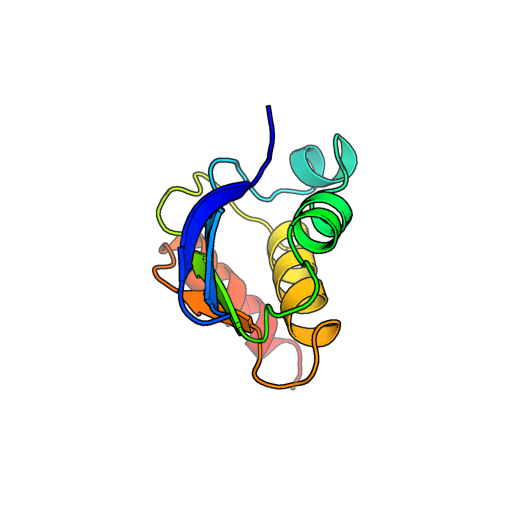909 -1.614 -3.355 1.00 87.06 80 ILE A CA 1
ATOM 630 C C . ILE A 1 80 ? -6.274 -1.006 -4.608 1.00 87.06 80 ILE A C 1
ATOM 632 O O . ILE A 1 80 ? -5.202 -0.401 -4.548 1.00 87.06 80 ILE A O 1
ATOM 636 N N . LYS A 1 81 ? -6.993 -1.125 -5.735 1.00 79.62 81 LYS A N 1
ATOM 637 C CA . LYS A 1 81 ? -6.684 -0.464 -7.016 1.00 79.62 81 LYS A CA 1
ATOM 638 C C . LYS A 1 81 ? -5.210 -0.622 -7.398 1.00 79.62 81 LYS A C 1
ATOM 640 O O . LYS A 1 81 ? -4.464 0.336 -7.533 1.00 79.62 81 LYS A O 1
ATOM 645 N N . THR A 1 82 ? -4.781 -1.864 -7.510 1.00 83.25 82 THR A N 1
ATOM 646 C CA . THR A 1 82 ? -3.406 -2.246 -7.821 1.00 83.25 82 THR A CA 1
ATOM 647 C C . THR A 1 82 ? -3.111 -2.097 -9.317 1.00 83.25 82 THR A C 1
ATOM 649 O O . THR A 1 82 ? -4.010 -1.873 -10.130 1.00 83.25 82 THR A O 1
ATOM 652 N N . ASN A 1 83 ? -1.835 -2.194 -9.696 1.00 82.12 83 ASN A N 1
ATOM 653 C CA . ASN A 1 83 ? -1.405 -2.194 -11.095 1.00 82.12 83 ASN A CA 1
ATOM 654 C C . ASN A 1 83 ? -0.851 -3.573 -11.504 1.00 82.12 83 ASN A C 1
ATOM 656 O O . ASN A 1 83 ? -0.605 -4.444 -10.668 1.00 82.12 83 ASN A O 1
ATOM 660 N N . SER A 1 84 ? -0.613 -3.775 -12.803 1.00 86.12 84 SER A N 1
ATOM 661 C CA . SER A 1 84 ? -0.141 -5.064 -13.330 1.00 86.12 84 SER A CA 1
ATOM 662 C C . SER A 1 84 ? 1.222 -5.501 -12.778 1.00 86.12 84 SER A C 1
ATOM 664 O O . SER A 1 84 ? 1.474 -6.700 -12.680 1.00 86.12 84 SER A O 1
ATOM 666 N N . LYS A 1 85 ? 2.096 -4.559 -12.395 1.00 84.50 85 LYS A N 1
ATOM 667 C CA . LYS A 1 85 ? 3.393 -4.866 -11.769 1.00 84.50 85 LYS A CA 1
ATOM 668 C C . LYS A 1 85 ? 3.195 -5.456 -10.371 1.00 84.50 85 LYS A C 1
ATOM 670 O O . LYS A 1 85 ? 3.777 -6.495 -10.072 1.00 84.50 85 LYS A O 1
ATOM 675 N N . TYR A 1 86 ? 2.336 -4.835 -9.561 1.00 86.94 86 TYR A N 1
ATOM 676 C CA . TYR A 1 86 ? 1.967 -5.330 -8.235 1.00 86.94 86 TYR A CA 1
ATOM 677 C C . TYR A 1 86 ? 1.367 -6.735 -8.318 1.00 86.94 86 TYR A C 1
ATOM 679 O O . TYR A 1 86 ? 1.829 -7.631 -7.619 1.00 86.94 86 TYR A O 1
ATOM 687 N N . GLU A 1 87 ? 0.389 -6.951 -9.203 1.00 86.69 87 GLU A N 1
ATOM 688 C CA . GLU A 1 87 ? -0.291 -8.249 -9.317 1.00 86.69 87 GLU A CA 1
ATOM 689 C C . GLU A 1 87 ? 0.659 -9.367 -9.762 1.00 86.69 87 GLU A C 1
ATOM 691 O O . GLU A 1 87 ? 0.683 -10.438 -9.154 1.00 86.69 87 GLU A O 1
ATOM 696 N N . LYS A 1 88 ? 1.507 -9.107 -10.768 1.00 86.44 88 LYS A N 1
ATOM 697 C CA . LYS A 1 88 ? 2.524 -10.073 -11.218 1.00 86.44 88 LYS A CA 1
ATOM 698 C C . LYS A 1 88 ? 3.478 -10.446 -10.092 1.00 86.44 88 LYS A C 1
ATOM 700 O O . LYS A 1 88 ? 3.758 -11.623 -9.882 1.00 86.44 88 LYS A O 1
ATOM 705 N N . LEU A 1 89 ? 3.971 -9.451 -9.365 1.00 86.31 89 LEU A N 1
ATOM 706 C CA . LEU A 1 89 ? 4.941 -9.684 -8.310 1.00 86.31 89 LEU A CA 1
ATOM 707 C C . LEU A 1 89 ? 4.307 -10.382 -7.097 1.00 86.31 89 LEU A C 1
ATOM 709 O O . LEU A 1 89 ? 4.907 -11.291 -6.530 1.00 86.31 89 LEU A O 1
ATOM 713 N N . LYS A 1 90 ? 3.069 -10.024 -6.740 1.00 85.12 90 LYS A N 1
ATOM 714 C CA . LYS A 1 90 ? 2.298 -10.691 -5.684 1.00 85.12 90 LYS A CA 1
ATOM 715 C C . LYS A 1 90 ? 2.053 -12.164 -6.015 1.00 85.12 90 LYS A C 1
ATOM 717 O O . LYS A 1 90 ? 2.227 -13.005 -5.138 1.00 85.12 90 LYS A O 1
ATOM 722 N N . ALA A 1 91 ? 1.707 -12.485 -7.262 1.00 85.50 91 ALA A N 1
ATOM 723 C CA . ALA A 1 91 ? 1.534 -13.868 -7.706 1.00 85.50 91 ALA A CA 1
ATOM 724 C C . ALA A 1 91 ? 2.829 -14.689 -7.557 1.00 85.50 91 ALA A C 1
ATOM 726 O O . ALA A 1 91 ? 2.792 -15.812 -7.060 1.00 85.50 91 ALA A O 1
ATOM 727 N N . LEU A 1 92 ? 3.981 -14.109 -7.917 1.00 81.44 92 LEU A N 1
ATOM 728 C CA . LEU A 1 92 ? 5.288 -14.751 -7.731 1.00 81.44 92 LEU A CA 1
ATOM 729 C C . LEU A 1 92 ? 5.621 -14.982 -6.252 1.00 81.44 92 LEU A C 1
ATOM 731 O O . LEU A 1 92 ? 6.182 -16.016 -5.909 1.00 81.44 92 LEU A O 1
ATOM 735 N N . TYR A 1 93 ? 5.261 -14.039 -5.382 1.00 73.44 93 TYR A N 1
ATOM 736 C CA . TYR A 1 93 ? 5.584 -14.097 -3.956 1.00 73.44 93 TYR A CA 1
ATOM 737 C C . TYR A 1 93 ? 4.695 -15.082 -3.175 1.00 73.44 93 TYR A C 1
ATOM 739 O O . TYR A 1 93 ? 5.167 -15.741 -2.253 1.00 73.44 93 TYR A O 1
ATOM 747 N N . ILE A 1 94 ? 3.417 -15.217 -3.550 1.00 67.06 94 ILE A N 1
ATOM 748 C CA . ILE A 1 94 ? 2.484 -16.178 -2.931 1.00 67.06 94 ILE A CA 1
ATOM 749 C C . ILE A 1 94 ? 2.868 -17.622 -3.285 1.00 67.06 94 ILE A C 1
ATOM 751 O O . ILE A 1 94 ? 2.819 -18.495 -2.423 1.00 67.06 94 ILE A O 1
ATOM 755 N N . ASN A 1 95 ? 3.336 -17.863 -4.512 1.00 58.47 95 ASN A N 1
ATOM 756 C CA . ASN A 1 95 ? 3.770 -19.189 -4.962 1.00 58.47 95 ASN A CA 1
ATOM 757 C C . ASN A 1 95 ? 5.082 -19.678 -4.313 1.00 58.47 95 ASN A C 1
ATOM 759 O O . ASN A 1 95 ? 5.503 -20.797 -4.578 1.00 58.47 95 ASN A O 1
ATOM 763 N N . GLN A 1 96 ? 5.746 -18.858 -3.491 1.00 51.22 96 GLN A N 1
ATOM 764 C CA . GLN A 1 96 ? 6.971 -19.225 -2.767 1.00 51.22 96 GLN A CA 1
ATOM 765 C C . GLN A 1 96 ? 6.727 -19.578 -1.287 1.00 51.22 96 GLN A C 1
ATOM 767 O O . GLN A 1 96 ? 7.683 -19.840 -0.564 1.00 51.22 96 GLN A O 1
ATOM 772 N N . GLN A 1 97 ? 5.474 -19.559 -0.815 1.00 48.00 97 GLN A N 1
ATOM 773 C CA . GLN A 1 97 ? 5.108 -19.872 0.580 1.00 48.00 97 GLN A CA 1
ATOM 774 C C . GLN A 1 97 ? 4.438 -21.249 0.756 1.00 48.00 97 GLN A C 1
ATOM 776 O O . GLN A 1 97 ? 3.941 -21.545 1.843 1.00 48.00 97 GLN A O 1
ATOM 781 N N . THR A 1 98 ? 4.424 -22.072 -0.296 1.00 39.28 98 THR A N 1
ATOM 782 C CA . THR A 1 98 ? 4.074 -23.507 -0.273 1.00 39.28 98 THR A CA 1
ATOM 783 C C . THR A 1 98 ? 5.323 -24.359 -0.175 1.00 39.28 98 THR A C 1
ATOM 785 O O . THR A 1 98 ? 5.313 -25.313 0.629 1.00 39.28 98 THR A O 1
#

Foldseek 3Di:
DAQWDFPDDPQLETEIEGQEAQEPVVCVVDPNLVVVVVVDDPRRQAYEYEDQNYPYYDPNSVVSLVVNCVPHDHPRYHYDNHDPRVVVRVVVVVVVPD

Radius of gyration: 13.05 Å; Cα cont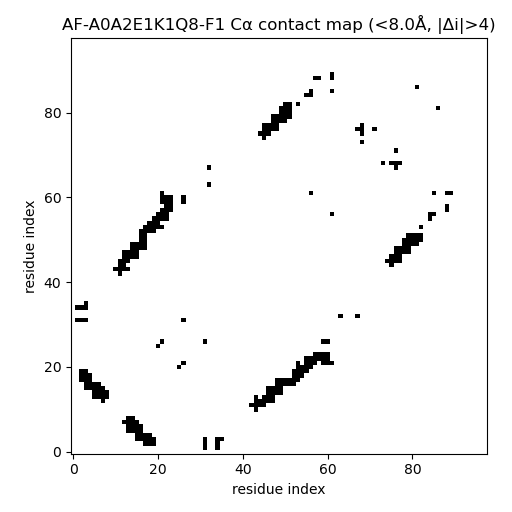acts (8 Å, |Δi|>4): 147; chains: 1; bounding box: 32×38×31 Å

Mean predicted aligned error: 5.82 Å

Secondary structure (DSSP, 8-state):
--SEEEEEEETTEEEEEE-S-BSHHHHHHS-HHHHHHHH--TT--EEEEE-TT---B-HHHHHHHHHHHHHSSTT-EEEES--HHHHHHHHHHHTT--

Nearest PDB structures (foldseek):
  8sxf-assembly1_E  TM=5.230E-01  e=6.672E-02  Pseudomonas aeruginosa
  8sxe-assembly1_B  TM=5.120E-01  e=3.438E-02  Pseudomonas aeruginosa
  8sxe-assembly1_A  TM=5.326E-01  e=6.672E-02  Pseudomonas aeruginosa
  8sxh-assembly1_F  TM=5.877E-01  e=1.804E-01  Pseudomonas aeruginosa
  8sxg-assembly1_E  TM=4.527E-01  e=7.129E-02  Pseudomonas aeruginosa

Solvent-accessible surface area (backbone atoms only — not comparable to full-atom values): 5614 Å² total; per-residue (Å²): 140,76,53,61,42,81,77,47,76,56,97,32,34,36,35,31,34,31,65,39,52,32,29,58,72,52,48,73,75,43,66,62,68,59,56,55,54,70,70,59,50,95,69,57,65,33,37,37,39,33,36,60,63,34,82,45,66,41,74,55,28,52,50,49,54,51,48,52,47,66,74,43,67,85,90,26,53,46,82,41,62,68,42,73,64,54,54,54,51,50,56,60,56,58,72,70,77,120

Sequence (98 aa):
MEFFEVTSQKKGILEITVKKALTFDSICSKNPYEEIKNNHHKGIHHITIDCSKMTEIDSCGLSLLSLITKNYPTNRVTVIKTNSKYEKLKALYINQQT

pLDDT: mean 82.16, std 10.37, range [39.28, 91.75]